Protein AF-A0A1Y0I8H2-F1 (afdb_monomer_lite)

Radius of gyration: 22.3 Å; chains: 1; bounding box: 85×34×33 Å

Organism: NCBI:txid141451

Sequence (140 aa):
MKYLLIVLATMMISACDDNNDSSPPDCIDCIWLQSSQRVVITQEGGIGALPREVIADYSRDSLPAEALRLLESLERTAAPFDQTQTDVFIYHLVITDEHGLEYEYHDNWYLNVAPTEVTSDWLFFERSDIEKLIEVLAQD

Foldseek 3Di:
DDDDDDDDDDPPPPPDDDDPPPPPPPQVFAPDDPQWFKKWKWKFFQPDTRDIGTLDIDTPVRDDPVLVVLSRVWGWDDAQDDQDDDDGMWMKMWIAGNVRDIDIATESPNCNRDVDPDDPRHTYTHPVSVVVSSVVVVVD

pLDDT: mean 76.6, std 19.22, range [35.28, 97.75]

Secondary structure (DSSP, 8-state):
----------------------PPP--TTBSS-TTEEEEEEEEEETTTTPPPEEEEEEETTTS-HHHHHHHHT-B-BSSPPPTT---SEEEEEEEEETT--EEEEEETTGGGT---PPPTT-EEE-HHHHHHHHHHHTT-

Structure (mmCIF, N/CA/C/O backbone):
data_AF-A0A1Y0I8H2-F1
#
_entry.id   AF-A0A1Y0I8H2-F1
#
loop_
_atom_site.group_PDB
_atom_site.id
_atom_site.type_symbol
_atom_site.label_atom_id
_atom_site.label_alt_id
_atom_site.label_comp_id
_atom_site.label_asym_id
_atom_site.label_entity_id
_atom_site.label_seq_id
_atom_site.pdbx_PDB_ins_code
_atom_site.Cartn_x
_atom_site.Cartn_y
_atom_site.Cartn_z
_atom_site.occupancy
_atom_site.B_iso_or_equiv
_atom_site.auth_seq_id
_atom_site.auth_comp_id
_atom_site.auth_asym_id
_atom_site.auth_atom_id
_atom_site.pdbx_PDB_model_num
ATOM 1 N N . MET A 1 1 ? -67.444 -7.933 3.252 1.00 39.47 1 MET A N 1
ATOM 2 C CA . MET A 1 1 ? -66.009 -7.585 3.202 1.00 39.47 1 MET A CA 1
ATOM 3 C C . MET A 1 1 ? -65.918 -6.069 3.279 1.00 39.47 1 MET A C 1
ATOM 5 O O . MET A 1 1 ? -66.436 -5.403 2.396 1.00 39.47 1 MET A O 1
ATOM 9 N N . LYS A 1 2 ? -65.443 -5.536 4.412 1.00 35.28 2 LYS A N 1
ATOM 10 C CA . LYS A 1 2 ? -65.362 -4.095 4.693 1.00 35.28 2 LYS A CA 1
ATOM 11 C C . LYS A 1 2 ? -63.938 -3.633 4.389 1.00 35.28 2 LYS A C 1
ATOM 13 O O . LYS A 1 2 ? -63.007 -4.130 5.012 1.00 35.28 2 LYS A O 1
ATOM 18 N N . TYR A 1 3 ? -63.793 -2.712 3.444 1.00 49.59 3 TYR A N 1
ATOM 19 C CA . TYR A 1 3 ? -62.545 -2.004 3.180 1.00 49.59 3 TYR A CA 1
ATOM 20 C C . TYR A 1 3 ? -62.417 -0.877 4.204 1.00 49.59 3 TYR A C 1
ATOM 22 O O . TYR A 1 3 ? -63.271 0.009 4.245 1.00 49.59 3 TYR A O 1
ATOM 30 N N . LEU A 1 4 ? -61.388 -0.933 5.049 1.00 47.25 4 LEU A N 1
ATOM 31 C CA . LEU A 1 4 ? -61.030 0.162 5.944 1.00 47.25 4 LEU A CA 1
ATOM 32 C C . LEU A 1 4 ? -59.712 0.765 5.447 1.00 47.25 4 LEU A C 1
ATOM 34 O O . LEU A 1 4 ? -58.651 0.160 5.571 1.00 47.25 4 LEU A O 1
ATOM 38 N N . LEU A 1 5 ? -59.824 1.941 4.834 1.00 60.81 5 LEU A N 1
ATOM 39 C CA . LEU A 1 5 ? -58.729 2.855 4.523 1.00 60.81 5 LEU A CA 1
ATOM 40 C C . LEU A 1 5 ? -58.174 3.439 5.821 1.00 60.81 5 LEU A C 1
ATOM 42 O O . LEU A 1 5 ? -58.953 4.056 6.539 1.00 60.81 5 LEU A O 1
ATOM 46 N N . ILE A 1 6 ? -56.860 3.358 6.050 1.00 57.06 6 ILE A N 1
ATOM 47 C CA . ILE A 1 6 ? -56.103 4.411 6.745 1.00 57.06 6 ILE A CA 1
ATOM 48 C C . ILE A 1 6 ? -54.725 4.509 6.079 1.00 57.06 6 ILE A C 1
ATOM 50 O O . ILE A 1 6 ? -53.812 3.739 6.361 1.00 57.06 6 ILE A O 1
ATOM 54 N N . VAL A 1 7 ? -54.611 5.463 5.155 1.00 52.44 7 VAL A N 1
ATOM 55 C CA . VAL A 1 7 ? -53.337 6.006 4.680 1.00 52.44 7 VAL A CA 1
ATOM 56 C C . VAL A 1 7 ? -52.799 6.865 5.819 1.00 52.44 7 VAL A C 1
ATOM 58 O O . VAL A 1 7 ? -53.358 7.924 6.101 1.00 52.44 7 VAL A O 1
ATOM 61 N N . LEU A 1 8 ? -51.761 6.394 6.509 1.00 51.25 8 LEU A N 1
ATOM 62 C CA . LEU A 1 8 ? -51.052 7.203 7.492 1.00 51.25 8 LEU A CA 1
ATOM 63 C C . LEU A 1 8 ? -49.853 7.854 6.802 1.00 51.25 8 LEU A C 1
ATOM 65 O O . LEU A 1 8 ? -48.836 7.218 6.538 1.00 51.25 8 LEU A O 1
ATOM 69 N N . ALA A 1 9 ? -50.014 9.134 6.479 1.00 50.47 9 ALA A N 1
ATOM 70 C CA . ALA A 1 9 ? -48.914 10.015 6.146 1.00 50.47 9 ALA A CA 1
ATOM 71 C C . ALA A 1 9 ? -48.167 10.366 7.439 1.00 50.47 9 ALA A C 1
ATOM 73 O O . ALA A 1 9 ? -48.697 11.069 8.296 1.00 50.47 9 ALA A O 1
ATOM 74 N N . THR A 1 10 ? -46.926 9.910 7.560 1.00 52.12 10 THR A N 1
ATOM 75 C CA . THR A 1 10 ? -45.950 10.494 8.483 1.00 52.12 10 THR A CA 1
ATOM 76 C C . THR A 1 10 ? -44.743 10.925 7.671 1.00 52.12 10 THR A C 1
ATOM 78 O O . THR A 1 10 ? -43.784 10.180 7.497 1.00 52.12 10 THR A O 1
ATOM 81 N N . MET A 1 11 ? -44.827 12.149 7.147 1.00 43.44 11 MET A N 1
ATOM 82 C CA . MET A 1 11 ? -43.654 12.945 6.809 1.00 43.44 11 MET A CA 1
ATOM 83 C C . MET A 1 11 ? -42.907 13.229 8.115 1.00 43.44 11 MET A C 1
ATOM 85 O O . MET A 1 11 ? -43.290 14.119 8.871 1.00 43.44 11 MET A O 1
ATOM 89 N N . MET A 1 12 ? -41.854 12.465 8.393 1.00 48.47 12 MET A N 1
ATOM 90 C CA . MET A 1 12 ? -40.765 12.966 9.224 1.00 48.47 12 MET A CA 1
ATOM 91 C C . MET A 1 12 ? -39.828 13.725 8.293 1.00 48.47 12 MET A C 1
ATOM 93 O O . MET A 1 12 ? -38.982 13.136 7.630 1.00 48.47 12 MET A O 1
ATOM 97 N N . ILE A 1 13 ? -40.022 15.038 8.202 1.00 47.53 13 ILE A N 1
ATOM 98 C CA . ILE A 1 13 ? -38.980 15.928 7.698 1.00 47.53 13 ILE A CA 1
ATOM 99 C C . ILE A 1 13 ? -38.036 16.125 8.882 1.00 47.53 13 ILE A C 1
ATOM 101 O O . ILE A 1 13 ? -38.262 16.989 9.728 1.00 47.53 13 ILE A O 1
ATOM 105 N N . SER A 1 14 ? -37.021 15.270 8.992 1.00 46.00 14 SER A N 1
ATOM 106 C CA . SER A 1 14 ? -35.845 15.573 9.800 1.00 46.00 14 SER A CA 1
ATOM 107 C C . SER A 1 14 ? -35.056 16.648 9.059 1.00 46.00 14 SER A C 1
ATOM 109 O O . SER A 1 14 ? -34.226 16.354 8.204 1.00 46.00 14 SER A O 1
ATOM 111 N N . ALA A 1 15 ? -35.369 17.905 9.354 1.00 47.56 15 ALA A N 1
ATOM 112 C CA . ALA A 1 15 ? -34.449 19.004 9.129 1.00 47.56 15 ALA A CA 1
ATOM 113 C C . ALA A 1 15 ? -33.482 19.049 10.324 1.00 47.56 15 ALA A C 1
ATOM 115 O O . ALA A 1 15 ? -33.825 19.571 11.382 1.00 47.56 15 ALA A O 1
ATOM 116 N N . CYS A 1 16 ? -32.315 18.437 10.139 1.00 53.31 16 CYS A N 1
ATOM 117 C CA . CYS A 1 16 ? -31.047 18.737 10.808 1.00 53.31 16 CYS A CA 1
ATOM 118 C C . CYS A 1 16 ? -30.001 18.549 9.700 1.00 53.31 16 CYS A C 1
ATOM 120 O O . CYS A 1 16 ? -29.839 17.436 9.215 1.00 53.31 16 CYS A O 1
ATOM 122 N N . ASP A 1 17 ? -29.642 19.608 8.987 1.00 39.47 17 ASP A N 1
ATOM 123 C CA . ASP A 1 17 ? -28.613 20.598 9.329 1.00 39.47 17 ASP A CA 1
ATOM 124 C C . ASP A 1 17 ? -27.203 20.048 9.072 1.00 39.47 17 ASP A C 1
ATOM 126 O O . ASP A 1 17 ? -26.808 19.029 9.631 1.00 39.47 17 ASP A O 1
ATOM 130 N N . ASP A 1 18 ? -26.543 20.738 8.144 1.00 50.53 18 ASP A N 1
ATOM 131 C CA . ASP A 1 18 ? -25.112 20.818 7.867 1.00 50.53 18 ASP A CA 1
ATOM 132 C C . ASP A 1 18 ? -24.268 19.553 8.089 1.00 50.53 18 ASP A C 1
ATOM 134 O O . ASP A 1 18 ? -23.811 19.256 9.188 1.00 50.53 18 ASP A O 1
ATOM 138 N N . ASN A 1 19 ? -23.968 18.846 7.001 1.00 36.88 19 ASN A N 1
ATOM 139 C CA . ASN A 1 19 ? -22.663 18.220 6.849 1.00 36.88 19 ASN A CA 1
ATOM 140 C C . ASN A 1 19 ? -22.362 18.130 5.361 1.00 36.88 19 ASN A C 1
ATOM 142 O O . ASN A 1 19 ? -23.109 17.507 4.610 1.00 36.88 19 ASN A O 1
ATOM 146 N N . ASN A 1 20 ? -21.280 18.803 4.967 1.00 42.41 20 ASN A N 1
ATOM 147 C CA . ASN A 1 20 ? -20.596 18.638 3.695 1.00 42.41 20 ASN A CA 1
ATOM 148 C C . ASN A 1 20 ? -20.744 17.203 3.194 1.00 42.41 20 ASN A C 1
ATOM 150 O O . ASN A 1 20 ? -20.129 16.282 3.734 1.00 42.41 20 ASN A O 1
ATOM 154 N N . ASP A 1 21 ? -21.521 17.043 2.130 1.00 39.78 21 ASP A N 1
ATOM 155 C CA . ASP A 1 21 ? -21.476 15.860 1.289 1.00 39.78 21 ASP A CA 1
ATOM 156 C C . ASP A 1 21 ? -20.184 15.944 0.466 1.00 39.78 21 ASP A C 1
ATOM 158 O O . ASP A 1 21 ? -20.166 16.170 -0.738 1.00 39.78 21 ASP A O 1
ATOM 162 N N . SER A 1 22 ? -19.059 15.866 1.171 1.00 43.09 22 SER A N 1
ATOM 163 C CA . SER A 1 22 ? -17.781 15.466 0.614 1.00 43.09 22 SER A CA 1
ATOM 164 C C . SER A 1 22 ? -17.725 13.950 0.709 1.00 43.09 22 SER A C 1
ATOM 166 O O . SER A 1 22 ? -16.830 13.387 1.335 1.00 43.09 22 SER A O 1
ATOM 168 N N . SER A 1 23 ? -18.720 13.286 0.114 1.00 41.47 23 SER A N 1
ATOM 169 C CA . SER A 1 23 ? -18.486 11.956 -0.422 1.00 41.47 23 SER A CA 1
ATOM 170 C C . SER A 1 23 ? -17.260 12.109 -1.331 1.00 41.47 23 SER A C 1
ATOM 172 O O . SER A 1 23 ? -17.308 12.943 -2.246 1.00 41.47 23 SER A O 1
ATOM 174 N N . PRO A 1 24 ? -16.121 11.451 -1.032 1.00 45.19 24 PRO A N 1
ATOM 175 C CA . PRO A 1 24 ? -14.971 11.523 -1.917 1.00 45.19 24 PRO A CA 1
ATOM 176 C C . PRO A 1 24 ? -15.471 11.108 -3.305 1.00 45.19 24 PRO A C 1
ATOM 178 O O . PRO A 1 24 ? -16.268 10.169 -3.379 1.00 45.19 24 PRO A O 1
ATOM 181 N N . PRO A 1 25 ? -15.123 11.854 -4.372 1.00 48.91 25 PRO A N 1
ATOM 182 C CA . PRO A 1 25 ? -15.588 11.533 -5.717 1.00 48.91 25 PRO A CA 1
ATOM 183 C C . PRO A 1 25 ? -15.355 10.045 -5.944 1.00 48.91 25 PRO A C 1
ATOM 185 O O . PRO A 1 25 ? -14.280 9.573 -5.581 1.00 48.91 25 PRO A O 1
ATOM 188 N N . ASP A 1 26 ? -16.361 9.329 -6.459 1.00 53.72 26 ASP A N 1
ATOM 189 C CA . ASP A 1 26 ? -16.289 7.891 -6.732 1.00 53.72 26 ASP A CA 1
ATOM 190 C C . ASP A 1 26 ? -15.035 7.612 -7.567 1.00 53.72 26 ASP A C 1
ATOM 192 O O . ASP A 1 26 ? -15.019 7.749 -8.792 1.00 53.72 26 ASP A O 1
ATOM 196 N N . CYS A 1 27 ? -13.943 7.309 -6.878 1.00 65.62 27 CYS A N 1
ATOM 197 C CA . CYS A 1 27 ? -12.636 7.212 -7.475 1.00 65.62 27 CYS A CA 1
ATOM 198 C C . CYS A 1 27 ? -12.513 5.787 -7.986 1.00 65.62 27 CYS A C 1
ATOM 200 O O . CYS A 1 27 ? -12.123 4.870 -7.267 1.00 65.62 27 CYS A O 1
ATOM 202 N N . ILE A 1 28 ? -12.937 5.604 -9.235 1.00 65.94 28 ILE A N 1
ATOM 203 C CA . ILE A 1 28 ? -12.993 4.300 -9.909 1.00 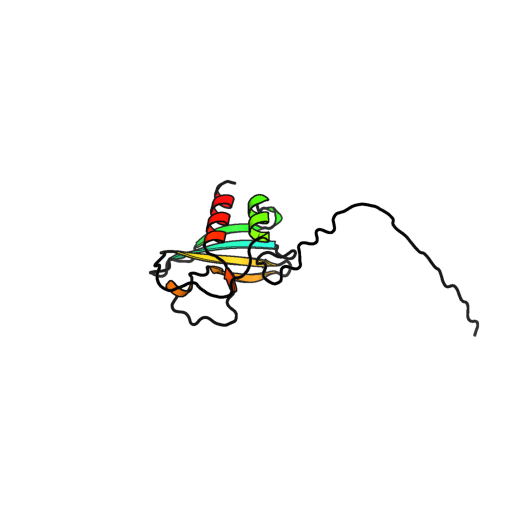65.94 28 ILE A CA 1
ATOM 204 C C . ILE A 1 28 ? -11.602 3.648 -9.963 1.00 65.94 28 ILE A C 1
ATOM 206 O O . ILE A 1 28 ? -11.496 2.419 -9.994 1.00 65.94 28 ILE A O 1
ATOM 210 N N . ASP A 1 29 ? -10.553 4.469 -9.931 1.00 82.44 29 ASP A N 1
ATOM 211 C CA . ASP A 1 29 ? -9.157 4.056 -9.999 1.00 82.44 29 ASP A CA 1
ATOM 212 C C . ASP A 1 29 ? -8.400 4.189 -8.676 1.00 82.44 29 ASP A C 1
ATOM 214 O O . ASP A 1 29 ? -7.194 3.973 -8.666 1.00 82.44 29 ASP A O 1
ATOM 218 N N . CYS A 1 30 ? -9.062 4.481 -7.554 1.00 89.06 30 CYS A N 1
ATOM 219 C CA . CYS A 1 30 ? -8.369 4.579 -6.272 1.00 89.06 30 CYS A CA 1
ATOM 220 C C . CYS A 1 30 ? -7.952 3.212 -5.740 1.00 89.06 30 CYS A C 1
ATOM 222 O O . CYS A 1 30 ? -8.662 2.213 -5.862 1.00 89.06 30 CYS A O 1
ATOM 224 N N . ILE A 1 31 ? -6.792 3.200 -5.096 1.00 91.88 31 ILE A N 1
ATOM 225 C CA . ILE A 1 31 ? -6.215 2.013 -4.470 1.00 91.88 31 ILE A CA 1
ATOM 226 C C . ILE A 1 31 ? -6.847 1.749 -3.099 1.00 91.88 31 ILE A C 1
ATOM 228 O O . ILE A 1 31 ? -7.140 0.602 -2.754 1.00 91.88 31 ILE A O 1
ATOM 232 N N . TRP A 1 32 ? -7.065 2.809 -2.316 1.00 94.44 32 TRP A N 1
ATOM 233 C CA . TRP A 1 32 ? -7.716 2.740 -1.012 1.00 94.44 32 TRP A CA 1
ATOM 234 C C . TRP A 1 32 ? -9.184 3.152 -1.122 1.00 94.44 32 TRP A C 1
ATOM 236 O O . TRP A 1 32 ? -9.505 4.236 -1.607 1.00 94.44 32 TRP A O 1
ATOM 246 N N . LEU A 1 33 ? -10.085 2.289 -0.655 1.00 92.69 33 LEU A N 1
ATOM 247 C CA . LEU A 1 33 ? -11.531 2.489 -0.713 1.00 92.69 33 LEU A CA 1
ATOM 248 C C . LEU A 1 33 ? -12.120 2.600 0.693 1.00 92.69 33 LEU A C 1
ATOM 250 O O . LEU A 1 33 ? -11.512 2.212 1.689 1.00 92.69 33 LEU A O 1
ATOM 254 N N . GLN A 1 34 ? -13.371 3.060 0.788 1.00 91.62 34 GLN A N 1
ATOM 255 C CA . GLN A 1 34 ? -14.074 3.114 2.073 1.00 91.62 34 GLN A CA 1
ATOM 256 C C . GLN A 1 34 ? -14.218 1.744 2.749 1.00 91.62 34 GLN A C 1
ATOM 258 O O . GLN A 1 34 ? -14.342 1.701 3.970 1.00 91.62 34 GLN A O 1
ATOM 263 N N . SER A 1 35 ? -14.195 0.645 1.993 1.00 93.44 35 S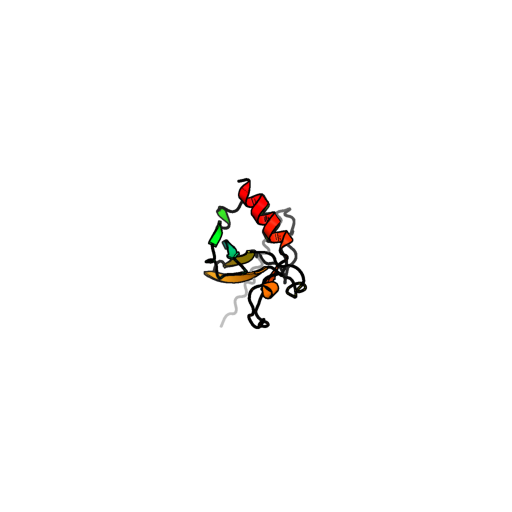ER A N 1
ATOM 264 C CA . SER A 1 35 ? -14.242 -0.724 2.518 1.00 93.44 35 SER A CA 1
ATOM 265 C C . SER A 1 35 ? -12.872 -1.271 2.940 1.00 93.44 35 SER A C 1
ATOM 267 O O . SER A 1 35 ? -12.820 -2.327 3.572 1.00 93.44 35 SER A O 1
ATOM 269 N N . SER A 1 36 ? -11.766 -0.583 2.634 1.00 96.25 36 SER A N 1
ATOM 270 C CA . SER A 1 36 ? -10.408 -1.025 2.970 1.00 96.25 36 SER A CA 1
ATOM 271 C C . SER A 1 36 ? -10.182 -1.070 4.487 1.00 96.25 36 SER A C 1
ATOM 273 O O . SER A 1 36 ? -10.604 -0.177 5.228 1.00 96.25 36 SER A O 1
ATOM 275 N N . GLN A 1 37 ? -9.517 -2.132 4.951 1.00 97.75 37 GLN A N 1
ATOM 276 C CA . GLN A 1 37 ? -9.282 -2.437 6.369 1.00 97.75 37 GLN A CA 1
ATOM 277 C C . GLN A 1 37 ? -7.810 -2.566 6.739 1.00 97.75 37 GLN A C 1
ATOM 279 O O . GLN A 1 37 ? -7.458 -2.352 7.898 1.00 97.75 37 GLN A O 1
ATOM 284 N N . ARG A 1 38 ? -6.944 -2.945 5.798 1.00 97.62 38 ARG A N 1
ATOM 285 C CA . ARG A 1 38 ? -5.519 -3.151 6.058 1.00 97.62 38 ARG A CA 1
ATOM 286 C C . ARG A 1 38 ? -4.706 -2.821 4.822 1.00 97.62 38 ARG A C 1
ATOM 288 O O . ARG A 1 38 ? -5.138 -3.117 3.711 1.00 97.62 38 ARG A O 1
ATOM 295 N N . VAL A 1 39 ? -3.534 -2.244 5.040 1.00 97.38 39 VAL A N 1
ATOM 296 C CA . VAL A 1 39 ? -2.496 -2.054 4.032 1.00 97.38 39 VAL A CA 1
ATOM 297 C C . VAL A 1 39 ? -1.234 -2.771 4.489 1.00 97.38 39 VAL A C 1
ATOM 299 O O . VAL A 1 39 ? -0.772 -2.583 5.615 1.00 97.38 39 VAL A O 1
ATOM 302 N N . VAL A 1 40 ? -0.677 -3.592 3.606 1.00 97.50 40 VAL A N 1
ATOM 303 C CA . VAL A 1 40 ? 0.643 -4.194 3.775 1.00 97.50 40 VAL A CA 1
ATOM 304 C C . VAL A 1 40 ? 1.517 -3.715 2.631 1.00 97.50 40 VAL A C 1
ATOM 306 O O . VAL A 1 40 ? 1.181 -3.905 1.463 1.00 97.50 40 VAL A O 1
ATOM 309 N N . ILE A 1 41 ? 2.643 -3.098 2.968 1.00 95.69 41 ILE A N 1
ATOM 310 C CA . ILE A 1 41 ? 3.662 -2.725 1.996 1.00 95.69 41 ILE A CA 1
ATOM 311 C C . ILE A 1 41 ? 4.780 -3.747 2.097 1.00 95.69 41 ILE A C 1
ATOM 313 O O . ILE A 1 41 ? 5.290 -4.041 3.183 1.00 95.69 41 ILE A O 1
ATOM 317 N N . THR A 1 42 ? 5.182 -4.277 0.953 1.00 93.25 42 THR A N 1
ATOM 318 C CA . THR A 1 42 ? 6.299 -5.211 0.874 1.00 93.25 42 THR A CA 1
ATOM 319 C C . THR A 1 42 ? 7.313 -4.766 -0.158 1.00 93.25 42 THR A C 1
ATOM 321 O O . THR A 1 42 ? 6.949 -4.151 -1.159 1.00 93.25 42 THR A O 1
ATOM 324 N N . GLN A 1 43 ? 8.557 -5.160 0.053 1.00 90.12 43 GLN A N 1
ATOM 325 C CA . GLN A 1 43 ? 9.659 -4.932 -0.861 1.00 90.12 43 GLN A CA 1
ATOM 326 C C . GLN A 1 43 ? 10.273 -6.274 -1.256 1.00 90.12 43 GLN A C 1
ATOM 328 O O . GLN A 1 43 ? 10.423 -7.161 -0.419 1.00 90.12 43 GLN A O 1
ATOM 333 N N . GLU A 1 44 ? 10.653 -6.438 -2.516 1.00 85.88 44 GLU A N 1
ATOM 334 C CA . GLU A 1 44 ? 11.459 -7.577 -2.950 1.00 85.88 44 GLU A CA 1
ATOM 335 C C . GLU A 1 44 ? 12.660 -7.128 -3.776 1.00 85.88 44 GLU A C 1
ATOM 337 O O . GLU A 1 44 ? 12.633 -6.109 -4.469 1.00 85.88 44 GLU A O 1
ATOM 342 N N . GLY A 1 45 ? 13.749 -7.887 -3.659 1.00 77.38 45 GLY A N 1
ATOM 343 C CA . GLY A 1 45 ? 14.963 -7.639 -4.419 1.00 77.38 45 GLY A CA 1
ATOM 344 C C . GLY A 1 45 ? 14.785 -8.105 -5.848 1.00 77.38 45 GLY A C 1
ATOM 345 O O . GLY A 1 45 ? 14.565 -9.285 -6.115 1.00 77.38 45 GLY A O 1
ATOM 346 N N . GLY A 1 46 ? 14.941 -7.171 -6.762 1.00 62.66 46 GLY A N 1
ATOM 347 C CA . GLY A 1 46 ? 14.689 -7.378 -8.156 1.00 62.66 46 GLY A CA 1
ATOM 348 C C . GLY A 1 46 ? 15.693 -8.321 -8.846 1.00 62.66 46 GLY A C 1
ATOM 349 O O . GLY A 1 46 ? 15.314 -9.240 -9.570 1.00 62.66 46 GLY A O 1
ATOM 350 N N . ILE A 1 47 ? 16.992 -8.170 -8.592 1.00 59.03 47 ILE A N 1
ATOM 351 C CA . ILE A 1 47 ? 18.005 -9.062 -9.173 1.00 59.03 47 ILE A CA 1
ATOM 352 C C . ILE A 1 47 ? 18.486 -10.023 -8.089 1.00 59.03 47 ILE A C 1
ATOM 354 O O . ILE A 1 47 ? 19.223 -9.631 -7.188 1.00 59.03 47 ILE A O 1
ATOM 358 N N . GLY A 1 48 ? 18.096 -11.297 -8.192 1.00 54.84 48 GLY A N 1
ATOM 359 C CA . GLY A 1 48 ? 18.642 -12.370 -7.352 1.00 54.84 48 GLY A CA 1
ATOM 360 C C . GLY A 1 48 ? 17.678 -13.028 -6.365 1.00 54.84 48 GLY A C 1
ATOM 361 O O . GLY A 1 48 ? 18.154 -13.759 -5.500 1.00 54.84 48 GLY A O 1
ATOM 362 N N . ALA A 1 49 ? 16.362 -12.831 -6.516 1.00 57.22 49 ALA A N 1
ATOM 363 C CA . ALA A 1 49 ? 15.335 -13.508 -5.717 1.00 57.22 49 ALA A CA 1
ATOM 364 C C . ALA A 1 49 ? 15.552 -13.339 -4.203 1.00 57.22 49 ALA A C 1
ATOM 366 O O . ALA A 1 49 ? 15.549 -14.314 -3.445 1.00 57.22 49 ALA A O 1
ATOM 367 N N . LEU A 1 50 ? 15.773 -12.095 -3.758 1.00 67.56 50 LEU A N 1
ATOM 368 C CA . LEU A 1 50 ? 15.660 -11.821 -2.328 1.00 67.56 50 LEU A CA 1
ATOM 369 C C . LEU A 1 50 ? 14.212 -12.092 -1.902 1.00 67.56 50 LEU A C 1
ATOM 371 O O . LEU A 1 50 ? 13.292 -11.785 -2.664 1.00 67.56 50 LEU A O 1
ATOM 375 N N . PRO A 1 51 ? 13.998 -12.684 -0.717 1.00 78.56 51 PRO A N 1
ATOM 376 C CA . PRO A 1 51 ? 12.655 -12.925 -0.229 1.00 78.56 51 PRO A CA 1
ATOM 377 C C . PRO A 1 51 ? 11.917 -11.596 -0.090 1.00 78.56 51 PRO A C 1
ATOM 379 O O . PRO A 1 51 ? 12.490 -10.599 0.346 1.00 78.56 51 PRO A O 1
ATOM 382 N N . ARG A 1 52 ? 10.634 -11.614 -0.445 1.00 87.38 52 ARG A N 1
ATOM 383 C CA . ARG A 1 52 ? 9.718 -10.510 -0.191 1.00 87.38 52 ARG A CA 1
ATOM 384 C C . ARG A 1 52 ? 9.672 -10.217 1.308 1.00 87.38 52 ARG A C 1
ATOM 386 O O . ARG A 1 52 ? 9.369 -11.103 2.108 1.00 87.38 52 ARG A O 1
ATOM 393 N N . GLU A 1 53 ? 9.979 -8.983 1.670 1.00 91.44 53 GLU A N 1
ATOM 394 C CA . GLU A 1 53 ? 10.012 -8.482 3.040 1.00 91.44 53 GLU A CA 1
ATOM 395 C C . GLU A 1 53 ? 8.823 -7.551 3.282 1.00 91.44 53 GLU A C 1
ATOM 397 O O . GLU A 1 53 ? 8.486 -6.729 2.432 1.00 91.44 53 GLU A O 1
ATOM 402 N N . VAL A 1 54 ? 8.173 -7.683 4.440 1.00 94.81 54 VAL A N 1
ATOM 403 C CA . VAL A 1 54 ? 7.131 -6.747 4.880 1.00 94.81 54 VAL A CA 1
ATOM 404 C C . VAL A 1 54 ? 7.812 -5.534 5.492 1.00 94.81 54 VAL A C 1
ATOM 406 O O . VAL A 1 54 ? 8.500 -5.664 6.501 1.00 94.81 54 VAL A O 1
ATOM 409 N N . ILE A 1 55 ? 7.596 -4.367 4.895 1.00 94.44 55 ILE A N 1
ATOM 410 C CA . ILE A 1 55 ? 8.172 -3.102 5.363 1.00 94.44 55 ILE A CA 1
ATOM 411 C C . ILE A 1 55 ? 7.171 -2.266 6.162 1.00 94.44 55 ILE A C 1
ATOM 413 O O . ILE A 1 55 ? 7.575 -1.488 7.019 1.00 94.44 55 ILE A O 1
ATOM 417 N N . ALA A 1 56 ? 5.871 -2.455 5.933 1.00 95.12 56 ALA A N 1
ATOM 418 C CA . ALA A 1 56 ? 4.814 -1.829 6.717 1.00 95.12 56 ALA A CA 1
ATOM 419 C C . ALA A 1 56 ? 3.561 -2.709 6.740 1.00 95.12 56 ALA A C 1
ATOM 421 O O . ALA A 1 56 ? 3.243 -3.373 5.754 1.00 95.12 56 ALA A O 1
ATOM 422 N N . ASP A 1 57 ? 2.846 -2.690 7.862 1.00 96.88 57 ASP A N 1
ATOM 423 C CA . ASP A 1 57 ? 1.633 -3.473 8.078 1.00 96.88 57 ASP A CA 1
ATOM 424 C C . ASP A 1 57 ? 0.714 -2.737 9.053 1.00 96.88 57 ASP A C 1
ATOM 426 O O . ASP A 1 57 ? 0.971 -2.685 10.257 1.00 96.88 57 ASP A O 1
ATOM 430 N N . TYR A 1 58 ? -0.344 -2.139 8.513 1.00 97.00 58 TYR A N 1
ATOM 431 C CA . TYR A 1 58 ? -1.254 -1.299 9.275 1.00 97.00 58 TYR A CA 1
ATOM 432 C C . TYR A 1 58 ? -2.696 -1.704 9.017 1.00 97.00 58 TYR A C 1
ATOM 434 O O . TYR A 1 58 ? -3.152 -1.795 7.877 1.00 97.00 58 TYR A O 1
ATOM 442 N N . SER A 1 59 ? -3.446 -1.873 10.104 1.00 97.19 59 SER A N 1
ATOM 443 C CA . SER A 1 59 ? -4.903 -1.799 10.050 1.00 97.19 59 SER A CA 1
ATOM 444 C C . SER A 1 59 ? -5.346 -0.353 9.831 1.00 97.19 59 SER A C 1
ATOM 446 O O . SER A 1 59 ? -4.615 0.579 10.175 1.00 97.19 59 SER A O 1
ATOM 448 N N . ARG A 1 60 ? -6.567 -0.161 9.334 1.00 94.94 60 ARG A N 1
ATOM 449 C CA . ARG A 1 60 ? -7.193 1.153 9.171 1.00 94.94 60 ARG A CA 1
ATOM 450 C C . ARG A 1 60 ? -7.143 1.985 10.453 1.00 94.94 60 ARG A C 1
ATOM 452 O O . ARG A 1 60 ? -6.857 3.173 10.387 1.00 94.94 60 ARG A O 1
ATOM 459 N N . ASP A 1 61 ? -7.377 1.354 11.600 1.00 94.81 61 ASP A N 1
ATOM 460 C CA . ASP A 1 61 ? -7.446 2.035 12.899 1.00 94.81 61 ASP A CA 1
ATOM 461 C C . ASP A 1 61 ? -6.066 2.423 13.452 1.00 94.81 61 ASP A C 1
ATOM 463 O O . ASP A 1 61 ? -5.959 3.308 14.297 1.00 94.81 61 ASP A O 1
ATOM 467 N N . SER A 1 62 ? -5.008 1.749 12.994 1.00 95.31 62 SER A N 1
ATOM 468 C CA . SER A 1 62 ? -3.621 2.018 13.393 1.00 95.31 62 SER A CA 1
ATOM 469 C C . SER A 1 62 ? -2.859 2.875 12.387 1.00 95.31 62 SER A C 1
ATOM 471 O O . SER A 1 62 ? -1.720 3.247 12.656 1.00 95.31 62 SER A O 1
ATOM 473 N N . LEU A 1 63 ? -3.439 3.121 11.211 1.00 94.56 63 LEU A N 1
ATOM 474 C CA . LEU A 1 63 ? -2.783 3.843 10.136 1.00 94.56 63 LEU A CA 1
ATOM 475 C C . LEU A 1 63 ? -2.687 5.330 10.504 1.00 94.56 63 LEU A C 1
ATOM 477 O O . LEU A 1 63 ? -3.705 5.939 10.851 1.00 94.56 63 LEU A O 1
ATOM 481 N N . PRO A 1 64 ? -1.499 5.942 10.410 1.00 95.31 64 PRO A N 1
ATOM 482 C CA . PRO A 1 64 ? -1.374 7.368 10.640 1.00 95.31 64 PRO A CA 1
ATOM 483 C C . PRO A 1 64 ? -2.268 8.190 9.721 1.00 95.31 64 PRO A C 1
ATOM 485 O O . PRO A 1 64 ? -2.432 7.873 8.543 1.00 95.31 64 PRO A O 1
ATOM 488 N N . ALA A 1 65 ? -2.819 9.288 10.240 1.00 93.62 65 ALA A N 1
ATOM 489 C CA . ALA A 1 65 ? -3.751 10.121 9.482 1.00 93.62 65 ALA A CA 1
ATOM 490 C C . ALA A 1 65 ? -3.122 10.689 8.198 1.00 93.62 65 ALA A C 1
ATOM 492 O O . ALA A 1 65 ? -3.804 10.821 7.185 1.00 93.62 65 ALA A O 1
ATOM 493 N N . GLU A 1 66 ? -1.829 11.019 8.219 1.00 93.50 66 GLU A N 1
ATOM 494 C CA . GLU A 1 66 ? -1.118 11.501 7.032 1.00 93.50 66 GLU A CA 1
ATOM 495 C C . GLU A 1 66 ? -0.920 10.390 5.994 1.00 93.50 66 GLU A C 1
ATOM 497 O O . GLU A 1 66 ? -1.213 10.595 4.815 1.00 93.50 66 GLU A O 1
ATOM 502 N N . ALA A 1 67 ? -0.539 9.189 6.438 1.00 94.75 67 ALA A N 1
ATOM 503 C CA . ALA A 1 67 ? -0.424 8.015 5.579 1.00 94.75 67 ALA A CA 1
ATOM 504 C C . ALA A 1 67 ? -1.776 7.615 4.963 1.00 94.75 67 ALA A C 1
ATOM 506 O O . ALA A 1 67 ? -1.839 7.304 3.776 1.00 94.75 67 ALA A O 1
ATOM 507 N N . LEU A 1 68 ? -2.867 7.686 5.736 1.00 93.88 68 LEU A N 1
ATOM 508 C CA . LEU A 1 68 ? -4.226 7.450 5.244 1.00 93.88 68 LEU A CA 1
ATOM 509 C C . LEU A 1 68 ? -4.601 8.434 4.134 1.00 93.88 68 LEU A C 1
ATOM 511 O O . LEU A 1 68 ? -5.089 8.012 3.091 1.00 93.88 68 LEU A O 1
ATOM 515 N N . ARG A 1 69 ? -4.328 9.730 4.318 1.00 92.88 69 ARG A N 1
ATOM 516 C CA . ARG A 1 69 ? -4.626 10.746 3.296 1.00 92.88 69 ARG A CA 1
ATOM 517 C C . ARG A 1 69 ? -3.823 10.538 2.017 1.00 92.88 69 ARG A C 1
ATOM 519 O O . ARG A 1 69 ? -4.350 10.782 0.937 1.00 92.88 69 ARG A O 1
ATOM 526 N N . LEU A 1 70 ? -2.568 10.099 2.131 1.00 92.88 70 LEU A N 1
ATOM 527 C CA . LEU A 1 70 ? -1.768 9.721 0.968 1.00 92.88 70 LEU A CA 1
ATOM 528 C C . LEU A 1 70 ? -2.367 8.499 0.268 1.00 92.88 70 LEU A C 1
ATOM 530 O O . LEU A 1 70 ? -2.591 8.563 -0.935 1.00 92.88 70 LEU A O 1
ATOM 534 N N . LEU A 1 71 ? -2.704 7.439 1.010 1.00 93.44 71 LEU A N 1
ATOM 535 C CA . LEU A 1 71 ? -3.343 6.229 0.477 1.00 93.44 71 LEU A CA 1
ATOM 536 C C . LEU A 1 71 ? -4.665 6.512 -0.244 1.00 93.44 71 LEU A C 1
ATOM 538 O O . LEU A 1 71 ? -4.888 5.986 -1.331 1.00 93.44 71 LEU A O 1
ATOM 542 N N . GLU A 1 72 ? -5.508 7.377 0.320 1.00 91.94 72 GLU A N 1
ATOM 543 C CA . GLU A 1 72 ? -6.765 7.836 -0.290 1.00 91.94 72 GLU A CA 1
ATOM 544 C C . GLU A 1 72 ? -6.557 8.654 -1.573 1.00 91.94 72 GLU A C 1
ATOM 546 O O . GLU A 1 72 ? -7.486 8.787 -2.365 1.00 91.94 72 GLU A O 1
ATOM 551 N N . SER A 1 73 ? -5.355 9.200 -1.788 1.00 90.44 73 SER A N 1
ATOM 552 C CA . SER A 1 73 ? -4.994 9.928 -3.009 1.00 90.44 73 SER A CA 1
ATOM 553 C C . SER A 1 73 ? -4.300 9.067 -4.065 1.00 90.44 73 SER A C 1
ATOM 555 O O . SER A 1 73 ? -4.048 9.560 -5.162 1.00 90.44 73 SER A O 1
ATOM 557 N N . LEU A 1 74 ? -3.967 7.808 -3.748 1.00 91.12 74 LEU A N 1
ATOM 558 C CA . LEU A 1 74 ? -3.276 6.932 -4.688 1.00 91.12 74 LEU A CA 1
ATOM 559 C C . LEU A 1 74 ? -4.237 6.370 -5.729 1.00 91.12 74 LEU A C 1
ATOM 561 O O . LEU A 1 74 ? -5.234 5.721 -5.399 1.00 91.12 74 LEU A O 1
ATOM 565 N N . GLU A 1 75 ? -3.860 6.544 -6.989 1.00 89.88 75 GLU A N 1
ATOM 566 C CA . GLU A 1 75 ? -4.589 6.042 -8.145 1.00 89.88 75 GLU A CA 1
ATOM 567 C C . GLU A 1 75 ? -3.814 4.918 -8.842 1.00 89.88 75 GLU A C 1
ATOM 569 O O . GLU A 1 75 ? -2.580 4.859 -8.844 1.00 89.88 75 GLU A O 1
ATOM 574 N N . ARG A 1 76 ? -4.560 4.008 -9.464 1.00 88.44 76 ARG A N 1
ATOM 575 C CA . ARG A 1 76 ? -4.011 2.977 -10.336 1.00 88.44 76 ARG A CA 1
ATOM 576 C C . ARG A 1 76 ? -3.448 3.603 -11.603 1.00 88.44 76 ARG A C 1
ATOM 578 O O . ARG A 1 76 ? -4.012 4.537 -12.165 1.00 88.44 76 ARG A O 1
ATOM 585 N N . THR A 1 77 ? -2.389 3.001 -12.125 1.00 84.25 77 THR A N 1
ATOM 586 C CA . THR A 1 77 ? -1.788 3.385 -13.404 1.00 84.25 77 THR A CA 1
ATOM 587 C C . THR A 1 77 ? -1.966 2.294 -14.454 1.00 84.25 77 THR A C 1
ATOM 589 O O . THR A 1 77 ? -2.107 1.111 -14.148 1.00 84.25 77 THR A O 1
ATOM 592 N N . ALA A 1 78 ? -1.995 2.705 -15.724 1.00 69.38 78 ALA A N 1
ATOM 593 C CA . ALA A 1 78 ? -2.352 1.832 -16.840 1.00 69.38 78 ALA A CA 1
ATOM 594 C C . ALA A 1 78 ? -1.216 0.913 -17.326 1.00 69.38 78 ALA A C 1
ATOM 596 O O . ALA A 1 78 ? -1.469 0.046 -18.162 1.00 69.38 78 ALA A O 1
ATOM 597 N N . ALA A 1 79 ? 0.029 1.114 -16.883 1.00 66.81 79 ALA A N 1
ATOM 598 C CA . ALA A 1 79 ? 1.154 0.343 -17.398 1.00 66.81 79 ALA A CA 1
ATOM 599 C C . ALA A 1 79 ? 2.394 0.397 -16.495 1.00 66.81 79 ALA A C 1
ATOM 601 O O . ALA A 1 79 ? 2.648 1.422 -15.856 1.00 66.81 79 ALA A O 1
ATOM 602 N N . PRO A 1 80 ? 3.234 -0.648 -16.544 1.00 64.75 80 PRO A N 1
ATOM 603 C CA . PRO A 1 80 ? 4.616 -0.529 -16.119 1.00 64.75 80 PRO A CA 1
ATOM 604 C C . PRO A 1 80 ? 5.393 0.424 -17.054 1.00 64.75 80 PRO A C 1
ATOM 606 O O . PRO A 1 80 ? 5.202 0.429 -18.272 1.00 64.75 80 PRO A O 1
ATOM 609 N N . PHE A 1 81 ? 6.244 1.259 -16.463 1.00 61.12 81 PHE A N 1
ATOM 610 C CA . PHE A 1 81 ? 7.104 2.261 -17.083 1.00 61.12 81 PHE A CA 1
ATOM 611 C C . PHE A 1 81 ? 8.345 1.643 -17.758 1.00 61.12 81 PHE A C 1
ATOM 613 O O . PHE A 1 81 ? 8.730 0.506 -17.499 1.00 61.12 81 PHE A O 1
ATOM 620 N N . ASP A 1 82 ? 8.955 2.433 -18.646 1.00 53.25 82 ASP A N 1
ATOM 621 C CA . ASP A 1 82 ? 9.970 2.056 -19.642 1.00 53.25 82 ASP A CA 1
ATOM 622 C C . ASP A 1 82 ? 11.295 1.471 -19.082 1.00 53.25 82 ASP A C 1
ATOM 624 O O . ASP A 1 82 ? 11.804 1.853 -18.026 1.00 53.25 82 ASP A O 1
ATOM 628 N N . GLN A 1 83 ? 11.891 0.586 -19.886 1.00 53.12 83 GLN A N 1
ATOM 629 C CA . GLN A 1 83 ? 12.867 -0.480 -19.609 1.00 53.12 83 GLN A CA 1
ATOM 630 C C . GLN A 1 83 ? 14.321 -0.024 -19.411 1.00 53.12 83 GLN A C 1
ATOM 632 O O . GLN A 1 83 ? 15.265 -0.733 -19.766 1.00 53.12 83 GLN A O 1
ATOM 637 N N . THR A 1 84 ? 14.537 1.187 -18.901 1.00 56.09 84 THR A N 1
ATOM 638 C CA . THR A 1 84 ? 15.872 1.816 -18.933 1.00 56.09 84 THR A CA 1
ATOM 639 C C . THR A 1 84 ? 16.534 1.986 -17.571 1.00 56.09 84 THR A C 1
ATOM 641 O O . THR A 1 84 ? 17.727 2.290 -17.523 1.00 56.09 84 THR A O 1
ATOM 644 N N . GLN A 1 85 ? 15.811 1.751 -16.471 1.00 54.25 85 GLN A N 1
ATOM 645 C CA . GLN A 1 85 ? 16.355 1.845 -15.117 1.00 54.25 85 GLN A CA 1
ATOM 646 C C . GLN A 1 85 ? 16.346 0.488 -14.415 1.00 54.25 85 GLN A C 1
ATOM 648 O O . GLN A 1 85 ? 15.350 -0.232 -14.410 1.00 54.25 85 GLN A O 1
ATOM 653 N N . THR A 1 86 ? 17.490 0.141 -13.829 1.00 57.53 86 THR A N 1
ATOM 654 C CA . THR A 1 86 ? 17.687 -1.091 -13.064 1.00 57.53 86 THR A CA 1
ATOM 655 C C . THR A 1 86 ? 17.687 -0.748 -11.583 1.00 57.53 86 THR A C 1
ATOM 657 O O . THR A 1 86 ? 18.742 -0.690 -10.951 1.00 57.53 86 THR A O 1
ATOM 660 N N . ASP A 1 87 ? 16.507 -0.481 -11.033 1.00 63.75 87 ASP A N 1
ATOM 661 C CA . ASP A 1 87 ? 16.377 -0.413 -9.584 1.00 63.75 87 ASP A CA 1
ATOM 662 C C . ASP A 1 87 ? 16.470 -1.811 -8.974 1.00 63.75 87 ASP A C 1
ATOM 664 O O . ASP A 1 87 ? 16.007 -2.807 -9.532 1.00 63.75 87 ASP A O 1
ATOM 668 N N . VAL A 1 88 ? 17.114 -1.882 -7.808 1.00 69.44 88 VAL A N 1
ATOM 669 C CA . VAL A 1 88 ? 17.393 -3.148 -7.112 1.00 69.44 88 VAL A CA 1
ATOM 670 C C . VAL A 1 88 ? 16.161 -3.672 -6.376 1.00 69.44 88 VAL A C 1
ATOM 672 O O . VAL A 1 88 ? 16.140 -4.840 -6.004 1.00 69.44 88 VAL A O 1
ATOM 675 N N . PHE A 1 89 ? 15.132 -2.848 -6.180 1.00 80.31 89 PHE A N 1
ATOM 676 C CA . PHE A 1 89 ? 13.952 -3.201 -5.397 1.00 80.31 89 PHE A CA 1
ATOM 677 C C . PH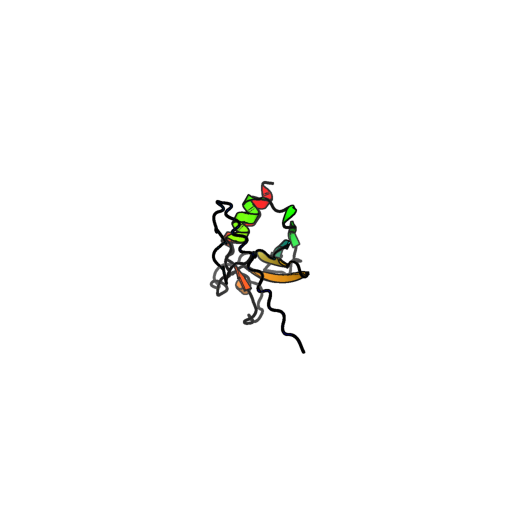E A 1 89 ? 12.663 -2.927 -6.149 1.00 80.31 89 PHE A C 1
ATOM 679 O O . PHE A 1 89 ? 12.575 -1.931 -6.868 1.00 80.31 89 PHE A O 1
ATOM 686 N N . ILE A 1 90 ? 11.675 -3.777 -5.904 1.00 84.88 90 ILE A N 1
ATOM 687 C CA . ILE A 1 90 ? 10.302 -3.637 -6.369 1.00 84.88 90 ILE A CA 1
ATOM 688 C C . ILE A 1 90 ? 9.398 -3.554 -5.144 1.00 84.88 90 ILE A C 1
ATOM 690 O O . ILE A 1 90 ? 9.585 -4.308 -4.183 1.00 84.88 90 ILE A O 1
ATOM 694 N N . TYR A 1 91 ? 8.429 -2.650 -5.179 1.00 89.06 91 TYR A N 1
ATOM 695 C CA . TYR A 1 91 ? 7.423 -2.519 -4.140 1.00 89.06 91 TYR A CA 1
ATOM 696 C C . TYR A 1 91 ? 6.102 -3.134 -4.566 1.00 89.06 91 TYR A C 1
ATOM 698 O O . TYR A 1 91 ? 5.694 -3.089 -5.728 1.00 89.06 91 TYR A O 1
ATOM 706 N N . HIS A 1 92 ? 5.400 -3.652 -3.569 1.00 91.00 92 HIS A N 1
ATOM 707 C CA . HIS A 1 92 ? 4.032 -4.104 -3.713 1.00 91.00 92 HIS A CA 1
ATOM 708 C C . HIS A 1 92 ? 3.195 -3.567 -2.573 1.00 91.00 92 HIS A C 1
ATOM 710 O O . HIS A 1 92 ? 3.671 -3.429 -1.440 1.00 91.00 92 HIS A O 1
ATOM 716 N N . LEU A 1 93 ? 1.928 -3.353 -2.881 1.00 94.69 93 LEU A N 1
ATOM 717 C CA . LEU A 1 93 ? 0.922 -2.909 -1.945 1.00 94.69 93 LEU A CA 1
ATOM 718 C C . LEU A 1 93 ? -0.201 -3.941 -1.921 1.00 94.69 93 LEU A C 1
ATOM 720 O O . LEU A 1 93 ? -0.793 -4.236 -2.954 1.00 94.69 93 LEU A O 1
ATOM 724 N N . VAL A 1 94 ? -0.496 -4.487 -0.747 1.00 95.56 94 VAL A N 1
ATOM 725 C CA . VAL A 1 94 ? -1.610 -5.416 -0.548 1.00 95.56 94 VAL A CA 1
ATOM 726 C C . VAL A 1 94 ? -2.659 -4.729 0.310 1.00 95.56 94 VAL A C 1
ATOM 728 O O . VAL A 1 94 ? -2.384 -4.346 1.448 1.00 95.56 94 VAL A O 1
ATOM 731 N N . ILE A 1 95 ? -3.858 -4.569 -0.244 1.00 96.44 95 ILE A N 1
ATOM 732 C CA . ILE A 1 95 ? -5.011 -3.990 0.444 1.00 96.44 95 ILE A CA 1
ATOM 733 C C . ILE A 1 95 ? -5.997 -5.103 0.775 1.00 96.44 95 ILE A C 1
ATOM 735 O O . ILE A 1 95 ? -6.414 -5.839 -0.117 1.00 96.44 95 ILE A O 1
ATOM 739 N N . THR A 1 96 ? -6.400 -5.206 2.040 1.00 97.06 96 THR A N 1
ATOM 740 C CA . THR A 1 96 ? -7.470 -6.118 2.470 1.00 97.06 96 THR A CA 1
ATOM 741 C C . THR A 1 96 ? -8.748 -5.332 2.739 1.00 97.06 96 THR A C 1
ATOM 743 O O . THR A 1 96 ? -8.696 -4.309 3.427 1.00 97.06 96 THR A O 1
ATOM 746 N N . ASP A 1 97 ? -9.891 -5.793 2.232 1.00 95.56 97 ASP A N 1
ATOM 747 C CA . ASP A 1 97 ? -11.202 -5.183 2.494 1.00 95.56 97 ASP A CA 1
ATOM 748 C C . ASP A 1 97 ? -11.926 -5.767 3.726 1.00 95.56 97 ASP A C 1
ATOM 750 O O . ASP A 1 97 ? -11.432 -6.658 4.418 1.00 95.56 97 ASP A O 1
ATOM 754 N N . GLU A 1 98 ? -13.120 -5.247 4.017 1.00 94.62 98 GLU A N 1
ATOM 755 C CA . GLU A 1 98 ? -13.976 -5.678 5.135 1.00 94.62 98 GLU A CA 1
ATOM 756 C C . GLU A 1 98 ? -14.484 -7.123 5.035 1.00 94.62 98 GLU A C 1
ATOM 758 O O . GLU A 1 98 ? -14.886 -7.708 6.042 1.00 94.62 98 GLU A O 1
ATOM 763 N N . HIS A 1 99 ? -14.428 -7.719 3.844 1.00 95.31 99 HIS A N 1
ATOM 764 C CA . HIS A 1 99 ? -14.772 -9.115 3.601 1.00 95.31 99 HIS A CA 1
ATOM 765 C C . HIS A 1 99 ? -13.542 -10.034 3.662 1.00 95.31 99 HIS A C 1
ATOM 767 O O . HIS A 1 99 ? -13.686 -11.252 3.539 1.00 95.31 99 HIS A O 1
ATOM 773 N N . GLY A 1 100 ? -12.345 -9.474 3.873 1.00 92.25 100 GLY A N 1
ATOM 774 C CA . GLY A 1 100 ? -11.082 -10.206 3.880 1.00 92.25 100 GLY A CA 1
ATOM 775 C C . GLY A 1 100 ? -10.528 -10.498 2.485 1.00 92.25 100 GLY A C 1
ATOM 776 O O . GLY A 1 100 ? -9.659 -11.359 2.363 1.00 92.25 100 GLY A O 1
ATOM 777 N N . LEU A 1 101 ? -11.027 -9.835 1.436 1.00 92.69 101 LEU A N 1
ATOM 778 C CA . LEU A 1 101 ? -10.484 -9.968 0.085 1.00 92.69 101 LEU A CA 1
ATOM 779 C C . LEU A 1 101 ? -9.204 -9.148 -0.043 1.00 92.69 101 LEU A C 1
ATOM 781 O O . LEU A 1 101 ? -9.162 -7.992 0.378 1.00 92.69 101 LEU A O 1
ATOM 785 N N . GLU A 1 102 ? -8.178 -9.753 -0.636 1.00 94.50 102 GLU A N 1
ATOM 786 C CA . GLU A 1 102 ? -6.879 -9.128 -0.868 1.00 94.50 102 GLU A CA 1
ATOM 787 C C . GLU A 1 102 ? -6.752 -8.660 -2.320 1.00 94.50 102 GLU A C 1
ATOM 789 O O . GLU A 1 102 ? -7.031 -9.408 -3.259 1.00 94.50 102 GLU A O 1
ATOM 794 N N . TYR A 1 103 ? -6.301 -7.419 -2.484 1.00 92.19 103 TYR A N 1
ATOM 795 C CA . TYR A 1 103 ? -5.991 -6.795 -3.763 1.00 92.19 103 TYR A CA 1
ATOM 796 C C . TYR A 1 103 ? -4.517 -6.422 -3.760 1.00 92.19 103 TYR A C 1
ATOM 798 O O . TYR A 1 103 ? -4.070 -5.648 -2.911 1.00 92.19 103 TYR A O 1
ATOM 806 N N . GLU A 1 104 ? -3.769 -6.989 -4.696 1.00 92.25 104 GLU A N 1
ATOM 807 C CA . GLU A 1 104 ? -2.347 -6.730 -4.846 1.00 92.25 104 GLU A CA 1
ATOM 808 C C . GLU A 1 104 ? -2.108 -5.741 -5.983 1.00 92.25 104 GLU A C 1
ATOM 810 O O . GLU A 1 104 ? -2.638 -5.887 -7.086 1.00 92.25 104 GLU A O 1
ATOM 815 N N . TYR A 1 105 ? -1.300 -4.732 -5.687 1.00 91.56 105 TYR A N 1
ATOM 816 C CA . TYR A 1 105 ? -0.849 -3.735 -6.634 1.00 91.56 105 TYR A CA 1
ATOM 817 C C . TYR A 1 105 ? 0.671 -3.779 -6.703 1.00 91.56 105 TYR A C 1
ATOM 819 O O . TYR A 1 105 ? 1.355 -3.877 -5.680 1.00 91.56 105 TYR A O 1
ATOM 827 N N . HIS A 1 106 ? 1.192 -3.663 -7.912 1.00 88.19 106 HIS A N 1
ATOM 828 C CA . HIS A 1 106 ? 2.616 -3.658 -8.198 1.00 88.19 106 HIS A CA 1
ATOM 829 C C . HIS A 1 106 ? 3.068 -2.235 -8.497 1.00 88.19 106 HIS A C 1
ATOM 831 O O . HIS A 1 106 ? 2.330 -1.460 -9.110 1.00 88.19 106 HIS A O 1
ATOM 837 N N . ASP A 1 107 ? 4.286 -1.868 -8.107 1.00 87.38 107 ASP A N 1
ATOM 838 C CA . ASP A 1 107 ? 4.823 -0.614 -8.620 1.00 87.38 107 ASP A CA 1
ATOM 839 C C . ASP A 1 107 ? 4.936 -0.679 -10.153 1.00 87.38 107 ASP A C 1
ATOM 841 O O . ASP A 1 107 ? 5.058 -1.741 -10.777 1.00 87.38 107 ASP A O 1
ATOM 845 N N . ASN A 1 108 ? 4.884 0.481 -10.791 1.00 81.06 108 ASN A N 1
ATOM 846 C CA . ASN A 1 108 ? 4.994 0.585 -12.236 1.00 81.06 108 ASN A CA 1
ATOM 847 C C . ASN A 1 108 ? 6.396 0.222 -12.767 1.00 81.06 108 ASN A C 1
ATOM 849 O O . ASN A 1 108 ? 6.641 0.386 -13.951 1.00 81.06 108 ASN A O 1
ATOM 853 N N . TRP A 1 109 ? 7.336 -0.267 -11.960 1.00 77.56 109 TRP A N 1
ATOM 854 C CA . TRP A 1 109 ? 8.667 -0.706 -12.399 1.00 77.56 109 TRP A CA 1
ATOM 855 C C . TRP A 1 109 ? 8.834 -2.228 -12.361 1.00 77.56 109 TRP A C 1
ATOM 857 O O . TRP A 1 109 ? 9.847 -2.736 -12.845 1.00 77.56 109 TRP A O 1
ATOM 867 N N . TYR A 1 110 ? 7.835 -2.962 -11.862 1.00 70.12 110 TYR A N 1
ATOM 868 C CA . TYR A 1 110 ? 7.850 -4.413 -11.668 1.00 70.12 110 TYR A CA 1
ATOM 869 C C . TYR A 1 110 ? 8.409 -5.208 -12.870 1.00 70.12 110 TYR A C 1
ATOM 871 O O . TYR A 1 110 ? 9.215 -6.130 -12.712 1.00 70.12 110 TYR A O 1
ATOM 879 N N . LEU A 1 111 ? 8.053 -4.814 -14.098 1.00 66.25 111 LEU A N 1
ATOM 880 C CA . LEU A 1 111 ? 8.491 -5.503 -15.317 1.00 66.25 111 LEU A CA 1
ATOM 881 C C . LEU A 1 111 ? 9.963 -5.351 -15.685 1.00 66.25 111 LEU A C 1
ATOM 883 O O . LEU A 1 111 ? 10.473 -6.157 -16.464 1.00 66.25 111 LEU A O 1
ATOM 887 N N . ASN A 1 112 ? 10.660 -4.351 -15.150 1.00 62.78 112 ASN A N 1
ATOM 888 C CA . ASN A 1 112 ? 12.085 -4.187 -15.433 1.00 62.78 112 ASN A CA 1
ATOM 889 C C . ASN A 1 112 ? 12.916 -5.311 -14.820 1.00 62.78 112 ASN A C 1
ATOM 891 O O . ASN A 1 112 ? 14.110 -5.426 -15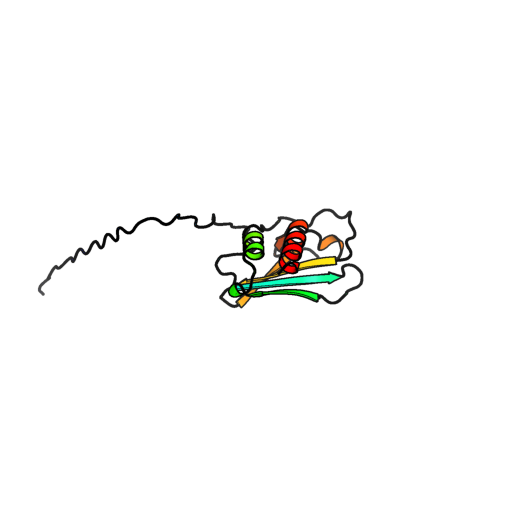.103 1.00 62.78 112 ASN A O 1
ATOM 895 N N . VAL A 1 113 ? 12.296 -6.120 -13.958 1.00 57.09 113 VAL A N 1
ATOM 896 C CA . VAL A 1 113 ? 13.044 -6.942 -13.039 1.00 57.09 113 VAL A CA 1
ATOM 897 C C . VAL A 1 113 ? 12.465 -8.342 -12.815 1.00 57.09 113 VAL A C 1
ATOM 899 O O . VAL A 1 113 ? 13.233 -9.297 -12.687 1.00 57.09 113 VAL A O 1
ATOM 902 N N . ALA A 1 114 ? 11.145 -8.511 -12.877 1.00 57.06 114 ALA A N 1
ATOM 903 C CA . ALA A 1 114 ? 10.512 -9.822 -12.951 1.00 57.06 114 ALA A CA 1
ATOM 904 C C . ALA A 1 114 ? 10.103 -10.111 -14.411 1.00 57.06 114 ALA A C 1
ATOM 906 O O . ALA A 1 114 ? 9.178 -9.475 -14.920 1.00 57.06 114 ALA A O 1
ATOM 907 N N . PRO A 1 115 ? 10.769 -11.044 -15.126 1.00 51.97 115 PRO A N 1
ATOM 908 C CA . PRO A 1 115 ? 10.383 -11.432 -16.479 1.00 51.97 115 PRO A CA 1
ATOM 909 C C . PRO A 1 115 ? 9.156 -12.350 -16.415 1.00 51.97 115 PRO A C 1
ATOM 911 O O . PRO A 1 115 ? 9.237 -13.549 -16.680 1.00 51.97 115 PRO A O 1
ATOM 914 N N . THR A 1 116 ? 8.019 -11.800 -16.013 1.00 57.59 116 THR A N 1
ATOM 915 C CA . THR A 1 116 ? 6.721 -12.473 -16.029 1.00 57.59 116 THR A CA 1
ATOM 916 C C . THR A 1 116 ? 5.847 -11.823 -17.096 1.00 57.59 116 THR A C 1
ATOM 918 O O . THR A 1 116 ? 5.888 -10.611 -17.302 1.00 57.59 116 THR A O 1
ATOM 921 N N . GLU A 1 117 ? 5.082 -12.635 -17.829 1.00 59.00 117 GLU A N 1
ATOM 922 C CA . GLU A 1 117 ? 4.090 -12.116 -18.773 1.00 59.00 117 GLU A CA 1
ATOM 923 C C . GLU A 1 117 ? 3.069 -11.282 -17.988 1.00 59.00 117 GLU A C 1
ATOM 925 O O . GLU A 1 117 ? 2.376 -11.819 -17.122 1.00 59.00 117 GLU A O 1
ATOM 930 N N . VAL A 1 118 ? 2.983 -9.973 -18.264 1.00 61.66 118 VAL A N 1
ATOM 931 C CA . VAL A 1 118 ? 1.905 -9.147 -17.701 1.00 61.66 118 VAL A CA 1
ATOM 932 C C . VAL A 1 118 ? 0.581 -9.722 -18.155 1.00 61.66 118 VAL A C 1
ATOM 934 O O . VAL A 1 118 ? 0.323 -9.852 -19.353 1.00 61.66 118 VAL A O 1
ATOM 937 N N . THR A 1 119 ? -0.275 -10.015 -17.187 1.00 63.91 119 THR A N 1
ATOM 938 C CA . THR A 1 119 ? -1.678 -10.326 -17.453 1.00 63.91 119 THR A CA 1
ATOM 939 C C . THR A 1 119 ? -2.513 -9.055 -17.318 1.00 63.91 119 THR A C 1
ATOM 941 O O . THR A 1 119 ? -2.128 -8.128 -16.609 1.00 63.91 119 THR A O 1
ATOM 944 N N . SER A 1 120 ? -3.667 -9.000 -17.987 1.00 65.56 120 SER A N 1
ATOM 945 C CA . SER A 1 120 ? -4.604 -7.864 -17.910 1.00 65.56 120 SER A CA 1
ATOM 946 C C . SER A 1 120 ? -5.106 -7.557 -16.499 1.00 65.56 120 SER A C 1
ATOM 948 O O . SER A 1 120 ? -5.682 -6.497 -16.279 1.00 65.56 120 SER A O 1
ATOM 950 N N . ASP A 1 121 ? -4.915 -8.492 -15.575 1.00 71.75 121 ASP A N 1
ATOM 951 C CA . ASP A 1 121 ? -5.473 -8.452 -14.230 1.00 71.75 121 ASP A CA 1
ATOM 952 C C . ASP A 1 121 ? -4.508 -7.789 -13.235 1.00 71.75 121 ASP A C 1
ATOM 954 O O . ASP A 1 121 ? -4.844 -7.614 -12.066 1.00 71.75 121 ASP A O 1
ATOM 958 N N . TRP A 1 122 ? -3.303 -7.421 -13.685 1.00 79.00 122 TRP A N 1
ATOM 959 C CA . TRP A 1 122 ? -2.318 -6.750 -12.846 1.00 79.00 122 TRP A CA 1
ATOM 960 C C . TRP A 1 122 ? -2.679 -5.286 -12.647 1.00 79.00 122 TRP A C 1
ATOM 962 O O . TRP A 1 122 ? -2.965 -4.554 -13.596 1.00 79.00 122 TRP A O 1
ATOM 972 N N . LEU A 1 123 ? -2.623 -4.862 -11.390 1.00 87.50 123 LEU A N 1
ATOM 973 C CA . LEU A 1 123 ? -2.893 -3.494 -10.981 1.00 87.50 123 LEU A CA 1
ATOM 974 C C . LEU A 1 123 ? -1.563 -2.812 -10.676 1.00 87.50 123 LEU A C 1
ATOM 976 O O . LEU A 1 123 ? -0.723 -3.385 -9.984 1.00 87.50 123 LEU A O 1
ATOM 980 N N . PHE A 1 124 ? -1.376 -1.594 -11.181 1.00 88.12 124 PHE A N 1
ATOM 981 C CA . PHE A 1 124 ? -0.128 -0.852 -11.014 1.00 88.12 124 PHE A CA 1
ATOM 982 C C . PHE A 1 124 ? -0.335 0.461 -10.269 1.00 88.12 124 PHE A C 1
ATOM 984 O O . PHE A 1 124 ? -1.412 1.046 -10.346 1.00 88.12 124 PHE A O 1
ATOM 991 N N . PHE A 1 125 ? 0.712 0.969 -9.625 1.00 89.69 125 PHE A N 1
ATOM 992 C CA . PHE A 1 125 ? 0.760 2.304 -9.016 1.00 89.69 125 PHE A 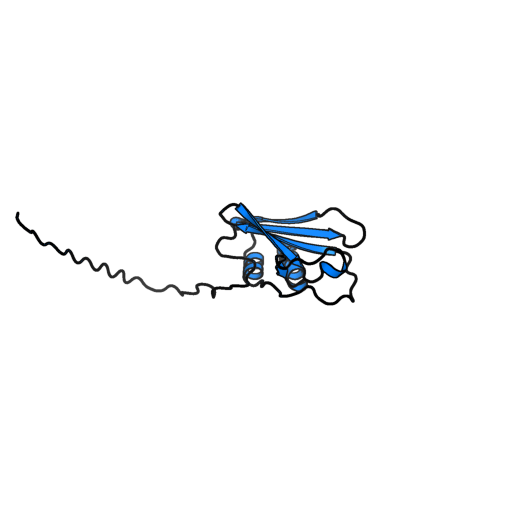CA 1
ATOM 993 C C . PHE A 1 125 ? 2.101 2.997 -9.310 1.00 89.69 125 PHE A C 1
ATOM 995 O O . PHE A 1 125 ? 3.071 2.341 -9.692 1.00 89.69 125 PHE A O 1
ATOM 1002 N N . GLU A 1 126 ? 2.189 4.321 -9.147 1.00 89.00 126 GLU A N 1
ATOM 1003 C CA . GLU A 1 126 ? 3.457 5.033 -9.351 1.00 89.00 126 GLU A CA 1
ATOM 1004 C C . GLU A 1 126 ? 4.451 4.776 -8.214 1.00 89.00 126 GLU A C 1
ATOM 1006 O O . GLU A 1 126 ? 4.172 5.045 -7.047 1.00 89.00 126 GLU A O 1
ATOM 1011 N N . ARG A 1 127 ? 5.669 4.334 -8.546 1.00 87.94 127 ARG A N 1
ATOM 1012 C CA . ARG A 1 127 ? 6.735 4.118 -7.555 1.00 87.94 127 ARG A CA 1
ATOM 1013 C C . ARG A 1 127 ? 6.988 5.336 -6.655 1.00 87.94 127 ARG A C 1
ATOM 1015 O O . ARG A 1 127 ? 7.163 5.193 -5.449 1.00 87.94 127 ARG A O 1
ATOM 1022 N N . SER A 1 128 ? 6.968 6.543 -7.213 1.00 88.94 128 SER A N 1
ATOM 1023 C CA . SER A 1 128 ? 7.167 7.764 -6.426 1.00 88.94 128 SER A CA 1
ATOM 1024 C C . SER A 1 128 ? 6.128 7.950 -5.325 1.00 88.94 128 SER A C 1
ATOM 1026 O O . SER A 1 128 ? 6.392 8.645 -4.349 1.00 88.94 128 SER A O 1
ATOM 1028 N N . ASP A 1 129 ? 4.946 7.363 -5.468 1.00 90.88 129 ASP A N 1
ATOM 1029 C CA . ASP A 1 129 ? 3.896 7.496 -4.474 1.00 90.88 129 ASP A CA 1
ATOM 1030 C C . ASP A 1 129 ? 4.061 6.518 -3.314 1.00 90.88 129 ASP A C 1
ATOM 1032 O O . ASP A 1 129 ? 3.841 6.902 -2.163 1.00 90.88 129 ASP A O 1
ATOM 1036 N N . ILE A 1 130 ? 4.538 5.295 -3.578 1.00 91.56 130 ILE A N 1
ATOM 1037 C CA . ILE A 1 130 ? 4.857 4.366 -2.488 1.00 91.56 130 ILE A CA 1
ATOM 1038 C C . ILE A 1 130 ? 6.077 4.823 -1.697 1.00 91.56 130 ILE A C 1
ATOM 1040 O O . ILE A 1 130 ? 6.096 4.680 -0.480 1.00 91.56 130 ILE A O 1
ATOM 1044 N N . GLU A 1 131 ? 7.067 5.425 -2.357 1.00 91.50 131 GLU A N 1
ATOM 1045 C CA . GLU A 1 131 ? 8.249 5.966 -1.684 1.00 91.50 131 GLU A CA 1
ATOM 1046 C C . GLU A 1 131 ? 7.859 7.082 -0.706 1.00 91.50 131 GLU A C 1
ATOM 1048 O O . GLU A 1 131 ? 8.246 7.031 0.460 1.00 91.50 131 GLU A O 1
ATOM 1053 N N . LYS A 1 132 ? 6.988 8.014 -1.122 1.00 93.75 132 LYS A N 1
ATOM 1054 C CA . LYS A 1 132 ? 6.422 9.037 -0.221 1.00 93.75 132 LYS A CA 1
ATOM 1055 C C . LYS A 1 132 ? 5.635 8.419 0.936 1.00 93.75 132 LYS A C 1
ATOM 1057 O O . LYS A 1 132 ? 5.754 8.877 2.069 1.00 93.75 132 LYS A O 1
ATOM 1062 N N . LEU A 1 133 ? 4.817 7.396 0.669 1.00 94.44 133 LEU A N 1
ATOM 1063 C CA . LEU A 1 133 ? 4.037 6.729 1.714 1.00 94.44 133 LEU A CA 1
ATOM 1064 C C . LEU A 1 133 ? 4.953 6.073 2.759 1.00 94.44 133 LEU A C 1
ATOM 1066 O O . LEU A 1 133 ? 4.721 6.225 3.956 1.00 94.44 133 LEU A O 1
ATOM 1070 N N . ILE A 1 134 ? 6.010 5.388 2.318 1.00 94.00 134 ILE A N 1
ATOM 1071 C CA . ILE A 1 134 ? 7.014 4.776 3.198 1.00 94.00 134 ILE A CA 1
ATOM 1072 C C . ILE A 1 134 ? 7.730 5.846 4.031 1.00 94.00 134 ILE A C 1
ATOM 1074 O O . ILE A 1 134 ? 7.915 5.656 5.232 1.00 94.00 134 ILE A O 1
ATOM 1078 N N . GLU A 1 135 ? 8.106 6.977 3.428 1.00 94.25 135 GLU A N 1
ATOM 1079 C CA . GLU A 1 135 ? 8.747 8.089 4.141 1.00 94.25 135 GLU A CA 1
ATOM 1080 C C . GLU A 1 135 ? 7.872 8.661 5.260 1.00 94.25 135 GLU A C 1
ATOM 1082 O O . GLU A 1 135 ? 8.397 8.995 6.323 1.00 94.25 135 GLU A O 1
ATOM 1087 N N . VAL A 1 136 ? 6.558 8.771 5.039 1.00 93.81 136 VAL A N 1
ATOM 1088 C CA . VAL A 1 136 ? 5.606 9.211 6.070 1.00 93.81 136 VAL A CA 1
ATOM 1089 C C . VAL A 1 136 ? 5.474 8.161 7.169 1.00 93.81 136 VAL A C 1
ATOM 1091 O O . VAL A 1 136 ? 5.578 8.494 8.344 1.00 93.81 136 VAL A O 1
ATOM 1094 N N . LEU A 1 137 ? 5.319 6.887 6.806 1.00 92.44 137 LEU A N 1
ATOM 1095 C CA . LEU A 1 137 ? 5.182 5.795 7.775 1.00 92.44 137 LEU A CA 1
ATOM 1096 C C . LEU A 1 137 ? 6.430 5.596 8.648 1.00 92.44 137 LEU A C 1
ATOM 1098 O O . LEU A 1 137 ? 6.316 5.106 9.764 1.00 92.44 137 LEU A O 1
ATOM 1102 N N . ALA A 1 138 ? 7.614 5.978 8.166 1.00 89.56 138 ALA A N 1
ATOM 1103 C CA . ALA A 1 138 ? 8.859 5.898 8.928 1.00 89.56 138 ALA A CA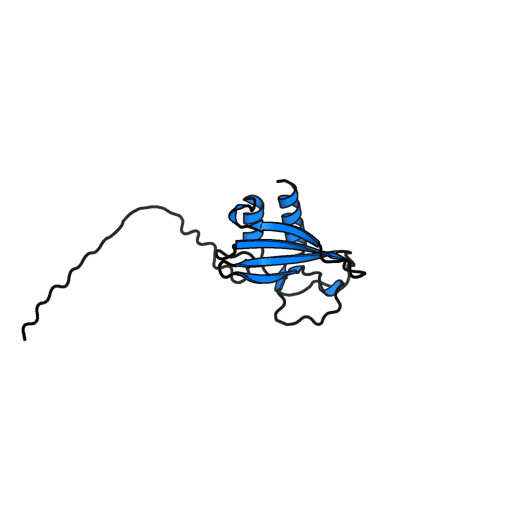 1
ATOM 1104 C C . ALA A 1 138 ? 9.029 7.014 9.982 1.00 89.56 138 ALA A C 1
ATOM 1106 O O . ALA A 1 138 ? 10.000 6.981 10.742 1.00 89.56 138 ALA A O 1
ATOM 1107 N N . GLN A 1 139 ? 8.151 8.024 9.994 1.00 85.19 139 GLN A N 1
ATOM 1108 C CA . GLN A 1 139 ? 8.223 9.175 10.904 1.00 85.19 139 GLN A CA 1
ATOM 1109 C C . GLN A 1 139 ? 7.327 9.046 12.148 1.00 85.19 139 GLN A C 1
ATOM 1111 O O . GLN A 1 139 ? 7.516 9.826 13.086 1.00 85.19 139 GLN A O 1
ATOM 1116 N N . ASP A 1 140 ? 6.403 8.082 12.161 1.00 64.25 140 ASP A N 1
ATOM 1117 C CA . ASP A 1 140 ? 5.544 7.727 13.305 1.00 64.25 140 ASP A CA 1
ATOM 1118 C C . ASP A 1 140 ? 6.147 6.616 14.182 1.00 64.25 140 ASP A C 1
ATOM 1120 O O . ASP A 1 140 ? 5.945 6.671 15.421 1.00 64.25 140 ASP A O 1
#